Protein AF-A0A732GC39-F1 (afdb_monomer_lite)

pLDDT: mean 95.66, std 3.43, range [80.81, 98.69]

Structure (mmCIF, N/CA/C/O backbone):
data_AF-A0A732GC39-F1
#
_entry.id   AF-A0A732GC39-F1
#
loop_
_atom_site.group_PDB
_atom_site.id
_atom_site.type_symbol
_atom_site.label_atom_id
_atom_site.label_alt_id
_atom_site.label_comp_id
_atom_site.label_asym_id
_atom_site.label_entity_id
_atom_site.label_seq_id
_atom_site.pdbx_PDB_ins_code
_atom_site.Cartn_x
_atom_site.Cartn_y
_atom_site.Cartn_z
_atom_site.occupancy
_atom_site.B_iso_or_equiv
_atom_site.auth_seq_id
_atom_site.auth_comp_id
_atom_site.auth_asym_id
_atom_site.auth_atom_id
_atom_site.pdbx_PDB_model_num
ATOM 1 N N . MET A 1 1 ? -12.464 -14.094 7.993 1.00 97.25 1 MET A N 1
ATOM 2 C CA . MET A 1 1 ? -13.011 -13.796 6.655 1.00 97.25 1 MET A CA 1
ATOM 3 C C . MET A 1 1 ? -11.997 -14.215 5.603 1.00 97.25 1 MET A C 1
ATOM 5 O O . MET A 1 1 ? -10.809 -14.010 5.828 1.00 97.25 1 MET A O 1
ATOM 9 N N . LEU A 1 2 ? -12.459 -14.796 4.498 1.00 98.12 2 LEU A N 1
ATOM 10 C CA . LEU A 1 2 ? -11.681 -14.968 3.270 1.00 98.12 2 LEU A CA 1
ATOM 11 C C . LEU A 1 2 ? -12.326 -14.106 2.183 1.00 98.12 2 LEU A C 1
ATOM 13 O O . LEU A 1 2 ? -13.555 -14.059 2.118 1.00 98.12 2 LEU A O 1
ATOM 17 N N . GLY A 1 3 ? -11.515 -13.432 1.375 1.00 98.25 3 GLY A N 1
ATOM 18 C CA . GLY A 1 3 ? -11.973 -12.538 0.313 1.00 98.25 3 GLY A CA 1
ATOM 19 C C . GLY A 1 3 ? -11.121 -12.663 -0.946 1.00 98.25 3 GLY A C 1
ATOM 20 O O . GLY A 1 3 ? -9.977 -13.116 -0.891 1.00 98.25 3 GLY A O 1
ATOM 21 N N . ALA A 1 4 ? -11.695 -12.275 -2.080 1.00 98.31 4 ALA A N 1
ATOM 22 C CA . ALA A 1 4 ? -10.997 -12.156 -3.351 1.00 98.31 4 ALA A CA 1
ATOM 23 C C . ALA A 1 4 ? -11.557 -10.961 -4.127 1.00 98.31 4 ALA A C 1
ATOM 25 O O . ALA A 1 4 ? -12.753 -10.674 -4.042 1.00 98.31 4 ALA A O 1
ATOM 26 N N . ASN A 1 5 ? -10.703 -10.274 -4.879 1.00 97.94 5 ASN A N 1
ATOM 27 C CA . ASN A 1 5 ? -11.078 -9.105 -5.665 1.00 97.94 5 ASN A CA 1
ATOM 28 C C . ASN A 1 5 ? -10.286 -9.029 -6.981 1.00 97.94 5 ASN A C 1
ATOM 30 O O . ASN A 1 5 ? -9.239 -9.660 -7.141 1.00 97.94 5 ASN A O 1
ATOM 34 N N . ILE A 1 6 ? -10.830 -8.277 -7.939 1.00 98.06 6 ILE A N 1
ATOM 35 C CA . ILE A 1 6 ? -10.206 -7.963 -9.228 1.00 98.06 6 ILE A CA 1
ATOM 36 C C . ILE A 1 6 ? -10.431 -6.476 -9.483 1.00 98.06 6 ILE A C 1
ATOM 38 O O . ILE A 1 6 ? -11.529 -5.972 -9.239 1.00 98.06 6 ILE A O 1
ATOM 42 N N . PHE A 1 7 ? -9.415 -5.783 -9.986 1.00 97.50 7 PHE A N 1
ATOM 43 C CA . PHE A 1 7 ? -9.494 -4.364 -10.318 1.00 97.50 7 PHE A CA 1
ATOM 44 C C . PHE A 1 7 ? -8.784 -4.044 -11.635 1.00 97.50 7 PHE A C 1
ATOM 46 O O . PHE A 1 7 ? -7.916 -4.785 -12.103 1.00 97.50 7 PHE A O 1
ATOM 53 N N . LEU A 1 8 ? -9.192 -2.929 -12.238 1.00 97.75 8 LEU A N 1
ATOM 54 C CA . LEU A 1 8 ? -8.599 -2.351 -13.435 1.00 97.75 8 LEU A CA 1
ATOM 55 C C . LEU A 1 8 ? -8.143 -0.932 -13.095 1.00 97.75 8 LEU A C 1
ATOM 57 O O . LEU A 1 8 ? -8.974 -0.076 -12.798 1.00 97.75 8 LEU A O 1
ATOM 61 N N . ASP A 1 9 ? -6.840 -0.695 -13.173 1.00 96.44 9 ASP A N 1
ATOM 62 C CA . ASP A 1 9 ? -6.240 0.626 -13.024 1.00 96.44 9 ASP A CA 1
ATOM 63 C C . ASP A 1 9 ? -6.019 1.228 -14.415 1.00 96.44 9 ASP A C 1
ATOM 65 O O . ASP A 1 9 ? -5.431 0.575 -15.284 1.00 96.44 9 ASP A O 1
ATOM 69 N N . TYR A 1 10 ? -6.446 2.475 -14.621 1.00 96.50 10 TYR A N 1
ATOM 70 C CA . TYR A 1 10 ? -6.142 3.247 -15.826 1.00 96.50 10 TYR A CA 1
ATOM 71 C C . TYR A 1 10 ? -5.512 4.589 -15.440 1.00 96.50 10 TYR A C 1
ATOM 73 O O . TYR A 1 10 ? -6.151 5.411 -14.782 1.00 96.50 10 TYR A O 1
ATOM 81 N N . ASP A 1 11 ? -4.263 4.811 -15.846 1.00 93.81 11 ASP A N 1
ATOM 82 C CA . ASP A 1 11 ? -3.587 6.103 -15.732 1.00 93.81 11 ASP A CA 1
ATOM 83 C C . ASP A 1 11 ? -4.026 7.000 -16.895 1.00 93.81 11 ASP A C 1
ATOM 85 O O . ASP A 1 11 ? -3.605 6.798 -18.032 1.00 93.81 11 ASP A O 1
ATOM 89 N N . LEU A 1 12 ? -4.871 7.993 -16.601 1.00 92.44 12 LEU A N 1
ATOM 90 C CA . LEU A 1 12 ? -5.372 8.967 -17.578 1.00 92.44 12 LEU A CA 1
ATOM 91 C C . LEU A 1 12 ? -4.291 9.930 -18.092 1.00 92.44 12 LEU A C 1
ATOM 93 O O . LEU A 1 12 ? -4.475 10.528 -19.146 1.00 92.44 12 LEU A O 1
ATOM 97 N N . SER A 1 13 ? -3.191 10.110 -17.360 1.00 91.19 13 SER A N 1
ATOM 98 C CA . SER A 1 13 ? -2.118 11.037 -17.739 1.00 91.19 13 SER A CA 1
ATOM 99 C C . SER A 1 13 ? -1.137 10.412 -18.730 1.00 91.19 13 SER A C 1
ATOM 101 O O . SER A 1 13 ? -0.519 11.131 -19.510 1.00 91.19 13 SER A O 1
ATOM 103 N N . ARG A 1 14 ? -0.975 9.083 -18.678 1.00 90.81 14 ARG A N 1
ATOM 104 C CA . ARG A 1 14 ? 0.016 8.314 -19.462 1.00 90.81 14 ARG A CA 1
ATOM 105 C C . ARG A 1 14 ? -0.615 7.235 -20.348 1.00 90.81 14 ARG A C 1
ATOM 107 O O . ARG A 1 14 ? 0.069 6.487 -21.040 1.00 90.81 14 ARG A O 1
ATOM 114 N N . ASP A 1 15 ? -1.940 7.128 -20.314 1.00 93.69 15 ASP A N 1
ATOM 115 C CA . ASP A 1 15 ? -2.742 6.134 -21.025 1.00 93.69 15 ASP A CA 1
ATOM 116 C C . ASP A 1 15 ? -2.321 4.681 -20.763 1.00 93.69 15 ASP A C 1
ATOM 118 O O . ASP A 1 15 ? -2.307 3.835 -21.664 1.00 93.69 15 ASP A O 1
ATOM 122 N N . HIS A 1 16 ? -1.968 4.359 -19.524 1.00 96.56 16 HIS A N 1
ATOM 123 C CA . HIS A 1 16 ? -1.538 3.017 -19.155 1.00 96.56 16 HIS A CA 1
ATOM 124 C C . HIS A 1 16 ? -2.616 2.253 -18.403 1.00 96.56 16 HIS A C 1
ATOM 126 O O . HIS A 1 16 ? -3.198 2.768 -17.456 1.00 96.56 16 HIS A O 1
ATOM 132 N N . ALA A 1 17 ? -2.841 0.995 -18.790 1.00 96.44 17 ALA A N 1
ATOM 133 C CA . ALA A 1 17 ? -3.809 0.126 -18.131 1.00 96.44 17 ALA A CA 1
ATOM 134 C C . ALA A 1 17 ? -3.123 -1.065 -17.459 1.00 96.44 17 ALA A C 1
ATOM 136 O O . ALA A 1 17 ? -2.214 -1.686 -18.024 1.00 96.44 17 ALA A O 1
ATOM 137 N N . ARG A 1 18 ? -3.595 -1.418 -16.265 1.00 97.56 18 ARG A N 1
ATOM 138 C CA . ARG A 1 18 ? -3.091 -2.527 -15.452 1.00 97.56 18 ARG A CA 1
ATOM 139 C C . ARG A 1 18 ? -4.261 -3.277 -14.824 1.00 97.56 18 ARG A C 1
ATOM 141 O O . ARG A 1 18 ? -5.186 -2.659 -14.315 1.00 97.56 18 ARG A O 1
ATOM 148 N N . ALA A 1 19 ? -4.216 -4.602 -14.852 1.00 97.94 19 ALA A N 1
ATOM 149 C CA . ALA A 1 19 ? -5.137 -5.441 -14.096 1.00 97.94 19 ALA A CA 1
ATOM 150 C C . ALA A 1 19 ? -4.494 -5.841 -12.772 1.00 97.94 19 ALA A C 1
ATOM 152 O O . ALA A 1 19 ? -3.283 -6.077 -12.712 1.00 97.94 19 ALA A O 1
ATOM 153 N N . GLY A 1 20 ? -5.314 -5.981 -11.739 1.00 98.06 20 GLY A N 1
ATOM 154 C CA . GLY A 1 20 ? -4.887 -6.522 -10.464 1.00 98.06 20 GLY A CA 1
ATOM 155 C C . GLY A 1 20 ? -5.837 -7.572 -9.913 1.00 98.06 20 GLY A C 1
ATOM 156 O O . GLY A 1 20 ? -7.042 -7.543 -10.162 1.00 98.06 20 GLY A O 1
ATOM 157 N N . PHE A 1 21 ? -5.262 -8.515 -9.175 1.00 98.38 21 PHE A N 1
ATOM 158 C CA . PHE A 1 21 ? -5.956 -9.636 -8.551 1.00 98.38 21 PHE A CA 1
ATOM 159 C C . PHE A 1 21 ? -5.542 -9.701 -7.085 1.00 98.38 21 PHE A C 1
ATOM 161 O O . PHE A 1 21 ? -4.347 -9.784 -6.795 1.00 98.38 21 PHE A O 1
ATOM 168 N N . GLY A 1 22 ? -6.514 -9.668 -6.178 1.00 98.38 22 GLY A N 1
ATOM 169 C CA . GLY A 1 22 ? -6.286 -9.642 -4.738 1.00 98.38 22 GLY A CA 1
ATOM 170 C C . GLY A 1 22 ? -6.922 -10.830 -4.027 1.00 98.38 22 GLY A C 1
ATOM 171 O O . GLY A 1 22 ? -8.025 -11.262 -4.366 1.00 98.38 22 GLY A O 1
ATOM 172 N N . GLY A 1 23 ? -6.227 -11.349 -3.019 1.00 98.69 23 GLY A N 1
ATOM 173 C CA . GLY A 1 23 ? -6.738 -12.328 -2.064 1.00 98.69 23 GLY A CA 1
ATOM 174 C C . GLY A 1 23 ? -6.577 -11.820 -0.636 1.00 98.69 23 GLY A C 1
ATOM 175 O O . GLY A 1 23 ? -5.574 -11.188 -0.305 1.00 98.69 23 GLY A O 1
ATOM 176 N N . GLU A 1 24 ? -7.554 -12.104 0.221 1.00 98.50 24 GLU A N 1
ATOM 177 C CA . GLU A 1 24 ? -7.636 -11.553 1.574 1.00 98.50 24 GLU A CA 1
ATOM 178 C C . GLU A 1 24 ? -7.925 -12.630 2.615 1.00 98.50 24 GLU A C 1
ATOM 180 O O . GLU A 1 24 ? -8.756 -13.521 2.421 1.00 98.50 24 GLU A O 1
ATOM 185 N N . TYR A 1 25 ? -7.282 -12.496 3.772 1.00 98.50 25 TYR A N 1
ATOM 186 C CA . TYR A 1 25 ? -7.570 -13.289 4.957 1.00 98.50 25 TYR A CA 1
ATOM 187 C C . TYR A 1 25 ? -7.530 -12.422 6.207 1.00 98.50 25 TYR A C 1
ATOM 189 O O . TYR A 1 25 ? -6.469 -11.956 6.629 1.00 98.50 25 TYR A O 1
ATOM 197 N N . TRP A 1 26 ? -8.695 -12.189 6.804 1.00 98.25 26 TRP A N 1
ATOM 198 C CA . TRP A 1 26 ? -8.837 -11.300 7.955 1.00 98.25 26 TRP A CA 1
ATOM 199 C C . TRP A 1 26 ? -9.377 -12.050 9.174 1.00 98.25 26 TRP A C 1
ATOM 201 O O . TRP A 1 26 ? -10.236 -12.934 9.061 1.00 98.25 26 TRP A O 1
ATOM 211 N N . ARG A 1 27 ? -8.894 -11.665 10.350 1.00 97.25 27 ARG A N 1
ATOM 212 C CA . ARG A 1 27 ? -9.373 -12.058 11.677 1.00 97.25 27 ARG A CA 1
ATOM 213 C C . ARG A 1 27 ? -9.488 -10.813 12.551 1.00 97.25 27 ARG A C 1
ATOM 215 O O . ARG A 1 27 ? -9.091 -9.722 12.141 1.00 97.25 27 ARG A O 1
ATOM 222 N N . ASP A 1 28 ? -9.994 -10.989 13.763 1.00 96.81 28 ASP A N 1
ATOM 223 C CA . ASP A 1 28 ? -9.974 -9.928 14.761 1.00 96.81 28 ASP A CA 1
ATOM 224 C C . ASP A 1 28 ? -8.542 -9.410 14.928 1.00 96.81 28 ASP A C 1
ATOM 226 O O . ASP A 1 28 ? -7.603 -10.185 15.126 1.00 96.81 28 ASP A O 1
ATOM 230 N N . PHE A 1 29 ? -8.389 -8.093 14.783 1.00 96.88 29 PHE A N 1
ATOM 231 C CA . PHE A 1 29 ? -7.121 -7.370 14.892 1.00 96.88 29 PHE A CA 1
ATOM 232 C C . PHE A 1 29 ? -6.024 -7.753 13.883 1.00 96.88 29 PHE A C 1
ATOM 234 O O . PHE A 1 29 ? -4.894 -7.300 14.045 1.00 96.88 29 PHE A O 1
ATOM 241 N N . LEU A 1 30 ? -6.317 -8.539 12.839 1.00 97.94 30 LEU A N 1
ATOM 242 C CA . LEU A 1 30 ? -5.335 -8.944 11.828 1.00 97.94 30 LEU A CA 1
ATOM 243 C C . LEU A 1 30 ? -5.945 -8.966 10.426 1.00 97.94 30 LEU A C 1
ATOM 245 O O . LEU A 1 30 ? -6.916 -9.675 10.167 1.00 97.94 30 LEU A O 1
ATOM 249 N N . LYS A 1 31 ? -5.311 -8.272 9.485 1.00 98.44 31 LYS A N 1
ATOM 250 C CA . LYS A 1 31 ? -5.658 -8.275 8.064 1.00 98.44 31 LYS A CA 1
ATOM 251 C C . LYS A 1 31 ? -4.445 -8.680 7.242 1.00 98.44 31 LYS A C 1
ATOM 253 O O . LYS A 1 31 ? -3.419 -8.006 7.274 1.00 98.44 31 LYS A O 1
ATOM 258 N N . LEU A 1 32 ? -4.570 -9.772 6.497 1.00 98.69 32 LEU A N 1
ATOM 259 C CA . LEU A 1 32 ? -3.586 -10.201 5.510 1.00 98.69 32 LEU A CA 1
ATOM 260 C C . LEU A 1 32 ? -4.169 -10.043 4.107 1.00 98.69 32 LEU A C 1
ATOM 262 O O . LEU A 1 32 ? -5.343 -10.346 3.882 1.00 98.69 32 LEU A O 1
ATOM 266 N N . SER A 1 33 ? -3.343 -9.593 3.169 1.00 98.50 33 SER A N 1
ATOM 267 C CA . SER A 1 33 ? -3.697 -9.520 1.750 1.00 98.50 33 SER A CA 1
ATOM 268 C C . SER A 1 33 ? -2.491 -9.806 0.864 1.00 98.50 33 SER A C 1
ATOM 270 O O . SER A 1 33 ? -1.350 -9.545 1.251 1.00 98.50 33 SER A O 1
ATOM 272 N N . ALA A 1 34 ? -2.762 -10.361 -0.309 1.00 98.69 34 ALA A N 1
ATOM 273 C CA . ALA A 1 34 ? -1.792 -10.593 -1.364 1.00 98.69 34 ALA A CA 1
ATOM 274 C C . ALA A 1 34 ? -2.372 -10.059 -2.671 1.00 98.69 34 ALA A C 1
ATOM 276 O O . ALA A 1 34 ? -3.496 -10.423 -3.020 1.00 98.69 34 ALA A O 1
ATOM 277 N N . ASN A 1 35 ? -1.617 -9.226 -3.381 1.00 98.62 35 ASN A N 1
ATOM 278 C CA . ASN A 1 35 ? -2.052 -8.627 -4.639 1.00 98.62 35 ASN A CA 1
ATOM 279 C C . ASN A 1 35 ? -1.043 -8.933 -5.740 1.00 98.62 35 ASN A C 1
ATOM 281 O O . ASN A 1 35 ? 0.163 -8.868 -5.517 1.00 98.62 35 ASN A O 1
ATOM 285 N N . ALA A 1 36 ? -1.531 -9.237 -6.937 1.00 98.31 36 ALA A N 1
ATOM 286 C CA . ALA A 1 36 ? -0.722 -9.394 -8.137 1.00 98.31 36 ALA A CA 1
ATOM 287 C C . ALA A 1 36 ? -1.164 -8.380 -9.190 1.00 98.31 36 ALA A C 1
ATOM 289 O O . ALA A 1 36 ? -2.359 -8.169 -9.384 1.00 98.31 36 ALA A O 1
ATOM 290 N N . TYR A 1 37 ? -0.198 -7.789 -9.886 1.00 98.12 37 TYR A N 1
ATOM 291 C CA . TYR A 1 37 ? -0.392 -6.719 -10.853 1.00 98.12 37 TYR A CA 1
ATOM 292 C C . TYR A 1 37 ? 0.174 -7.126 -12.211 1.00 98.12 37 TYR A C 1
ATOM 294 O O . TYR A 1 37 ? 1.340 -7.521 -12.316 1.00 98.12 37 TYR A O 1
ATOM 302 N N . VAL A 1 38 ? -0.628 -6.977 -13.262 1.00 97.12 38 VAL A N 1
ATOM 303 C CA . VAL A 1 38 ? -0.263 -7.330 -14.637 1.00 97.12 38 VAL A CA 1
ATOM 304 C C . VAL A 1 38 ? -0.521 -6.140 -15.552 1.00 97.12 38 VAL A C 1
ATOM 306 O O . VAL A 1 38 ? -1.634 -5.618 -15.613 1.00 97.12 38 VAL A O 1
ATOM 309 N N . GLY A 1 39 ? 0.512 -5.702 -16.272 1.00 95.50 39 GLY A N 1
ATOM 310 C CA . GLY A 1 39 ? 0.373 -4.645 -17.274 1.00 95.50 39 GLY A CA 1
ATOM 311 C C . GLY A 1 39 ? -0.472 -5.109 -18.459 1.00 95.50 39 GLY A C 1
ATOM 312 O O . GLY A 1 39 ? -0.202 -6.164 -19.028 1.00 95.50 39 GLY A O 1
ATOM 313 N N . LEU A 1 40 ? -1.488 -4.326 -18.828 1.00 94.88 40 LEU A N 1
ATOM 314 C CA . LEU A 1 40 ? -2.367 -4.610 -19.969 1.00 94.88 40 LEU A CA 1
ATOM 315 C C . LEU A 1 40 ? -1.950 -3.837 -21.222 1.00 94.88 40 LEU A C 1
ATOM 317 O O . LEU A 1 40 ? -2.130 -4.317 -22.337 1.00 94.88 40 LEU A O 1
ATOM 321 N N . THR A 1 41 ? -1.386 -2.643 -21.048 1.00 94.50 41 THR A N 1
ATOM 322 C CA . THR A 1 41 ? -0.821 -1.842 -22.142 1.00 94.50 41 THR A CA 1
ATOM 323 C C . THR A 1 41 ? 0.670 -2.108 -22.319 1.00 94.50 41 THR A C 1
ATOM 325 O O . THR A 1 41 ? 1.392 -2.282 -21.336 1.00 94.50 41 THR A O 1
ATOM 328 N N . GLY A 1 42 ? 1.133 -2.089 -23.570 1.00 94.94 42 GLY A N 1
ATOM 329 C CA . GLY A 1 42 ? 2.551 -2.171 -23.921 1.00 94.94 42 GLY A CA 1
ATOM 330 C C . GLY A 1 42 ? 3.313 -0.858 -23.722 1.00 94.9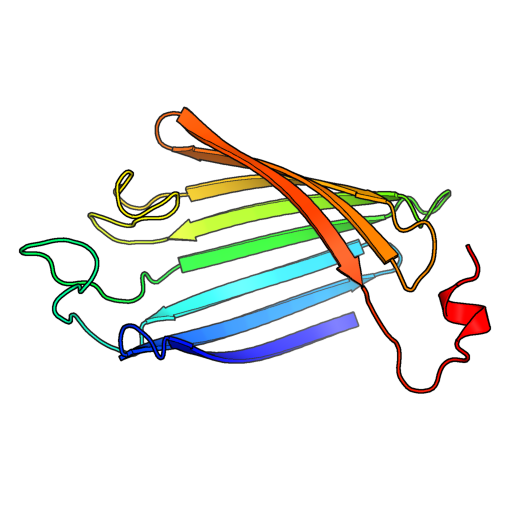4 42 GLY A C 1
ATOM 331 O O . GLY A 1 42 ? 2.836 0.053 -23.046 1.00 94.94 42 GLY A O 1
ATOM 332 N N . TRP A 1 43 ? 4.501 -0.802 -24.326 1.00 95.62 43 TRP A N 1
ATOM 333 C CA . TRP A 1 43 ? 5.363 0.378 -24.355 1.00 95.62 43 TRP A CA 1
ATOM 334 C C . TRP A 1 43 ? 4.694 1.549 -25.076 1.00 95.62 43 TRP A C 1
ATOM 336 O O . TRP A 1 43 ? 4.033 1.359 -26.101 1.00 95.62 43 TRP A O 1
ATOM 346 N N . LYS A 1 44 ? 4.853 2.743 -24.510 1.00 94.06 44 LYS A N 1
ATOM 347 C CA . LYS A 1 44 ? 4.433 4.027 -25.075 1.00 94.06 44 LYS A CA 1
ATOM 348 C C . LYS A 1 44 ? 5.504 5.066 -24.781 1.00 94.06 44 LYS A C 1
ATOM 350 O O . LYS A 1 44 ? 6.182 4.945 -23.768 1.00 94.06 44 LYS A O 1
ATOM 355 N N . THR A 1 45 ? 5.643 6.085 -25.623 1.00 93.19 45 THR A N 1
ATOM 356 C CA . THR A 1 45 ? 6.564 7.200 -25.363 1.00 93.19 45 THR A CA 1
ATOM 357 C C . THR A 1 45 ? 6.271 7.826 -24.000 1.00 93.19 45 THR A C 1
ATOM 359 O O . THR A 1 45 ? 5.132 8.206 -23.734 1.00 93.19 45 THR A O 1
ATOM 362 N N . SER A 1 46 ? 7.291 7.917 -23.148 1.00 90.25 46 SER A N 1
ATOM 363 C CA . SER A 1 46 ? 7.159 8.489 -21.813 1.00 90.25 46 SER A CA 1
ATOM 364 C C . SER A 1 46 ? 7.023 10.012 -21.909 1.00 90.25 46 SER A C 1
ATOM 366 O O . SER A 1 46 ? 7.867 10.660 -22.529 1.00 90.25 46 SER A O 1
ATOM 368 N N . PRO A 1 47 ? 6.003 10.619 -21.279 1.00 88.38 47 PRO A N 1
ATOM 369 C CA . PRO A 1 47 ? 5.946 12.067 -21.110 1.00 88.38 47 PRO A CA 1
ATOM 370 C C . PRO A 1 47 ? 6.884 12.555 -19.992 1.00 88.38 47 PRO A C 1
ATOM 372 O O . PRO A 1 47 ? 7.095 13.757 -19.848 1.00 88.38 47 PRO A O 1
ATOM 375 N N . ASP A 1 48 ? 7.423 11.641 -19.179 1.00 87.56 48 ASP A N 1
ATOM 376 C CA . ASP A 1 48 ? 8.174 11.944 -17.963 1.00 87.56 48 ASP A CA 1
ATOM 377 C C . ASP A 1 48 ? 9.692 11.843 -18.120 1.00 87.56 48 ASP A C 1
ATOM 379 O O . ASP A 1 48 ? 10.417 12.430 -17.307 1.00 87.56 48 ASP A O 1
ATOM 383 N N . VAL A 1 49 ? 10.166 11.088 -19.113 1.00 88.25 49 VAL A N 1
ATOM 384 C CA . VAL A 1 49 ? 11.585 10.824 -19.366 1.00 88.25 49 VAL A CA 1
ATOM 385 C C . VAL A 1 49 ? 11.853 10.950 -20.866 1.00 88.25 49 VAL A C 1
ATOM 387 O O . VAL A 1 49 ? 11.290 10.212 -21.672 1.00 88.25 49 VAL A O 1
ATOM 390 N N . GLU A 1 50 ? 12.712 11.900 -21.234 1.00 89.31 50 GLU A N 1
ATOM 391 C CA . GLU A 1 50 ? 13.099 12.151 -22.627 1.00 89.31 50 GLU A CA 1
ATOM 392 C C . GLU A 1 50 ? 13.789 10.924 -23.233 1.00 89.31 50 GLU A C 1
ATOM 394 O O . GLU A 1 50 ? 14.626 10.309 -22.578 1.00 89.31 50 GLU A O 1
ATOM 399 N N . ASP A 1 51 ? 13.430 10.574 -24.472 1.00 90.19 51 ASP A N 1
ATOM 400 C CA . ASP A 1 51 ? 13.933 9.413 -25.224 1.00 90.19 51 ASP A CA 1
ATOM 401 C C . ASP A 1 51 ? 13.660 8.032 -24.595 1.00 90.19 51 ASP A C 1
ATOM 403 O O . ASP A 1 51 ? 14.342 7.052 -24.902 1.00 90.19 51 ASP A O 1
ATOM 407 N N . TYR A 1 52 ? 12.636 7.920 -23.743 1.00 92.00 52 TYR A N 1
ATOM 408 C CA . TYR A 1 52 ? 12.219 6.647 -23.149 1.00 92.00 52 TYR A CA 1
ATOM 409 C C . TYR A 1 52 ? 10.803 6.248 -23.549 1.00 92.00 52 TYR A C 1
ATOM 411 O O . TYR A 1 52 ? 9.926 7.073 -23.810 1.00 92.00 52 TYR A O 1
ATOM 419 N N . GLU A 1 53 ? 10.569 4.940 -23.527 1.00 93.38 53 GLU A N 1
ATOM 420 C CA . GLU A 1 53 ? 9.229 4.375 -23.473 1.00 93.38 53 GLU A CA 1
ATOM 421 C C . GLU A 1 53 ? 8.928 3.893 -22.054 1.00 93.38 53 GLU A C 1
ATOM 423 O O . GLU A 1 53 ? 9.815 3.452 -21.321 1.00 93.38 53 GLU A O 1
ATOM 428 N N . GLU A 1 54 ? 7.659 3.921 -21.671 1.00 94.06 54 GLU A N 1
ATOM 429 C CA . GLU A 1 54 ? 7.181 3.420 -20.394 1.00 94.06 54 GLU A CA 1
ATOM 430 C C . GLU A 1 54 ? 6.010 2.444 -20.587 1.00 94.06 54 GLU A C 1
ATOM 432 O O . GLU A 1 54 ? 5.339 2.406 -21.622 1.00 94.06 54 GLU A O 1
ATOM 437 N N . ARG A 1 55 ? 5.827 1.561 -19.604 1.00 94.88 55 ARG A N 1
ATOM 438 C CA . ARG A 1 55 ? 4.692 0.638 -19.496 1.00 94.88 55 ARG A CA 1
ATOM 439 C C . ARG A 1 55 ? 4.500 0.233 -18.036 1.00 94.88 55 ARG A C 1
ATOM 441 O O . ARG A 1 55 ? 5.469 0.272 -17.271 1.00 94.88 55 ARG A O 1
ATOM 448 N N . PRO A 1 56 ? 3.319 -0.268 -17.640 1.00 95.62 56 PRO A N 1
ATOM 449 C CA . PRO A 1 56 ? 3.122 -0.791 -16.296 1.00 95.62 56 PRO A CA 1
ATOM 450 C C . PRO A 1 56 ? 4.057 -1.964 -16.002 1.00 95.62 56 PRO A C 1
ATOM 452 O O . PRO A 1 56 ? 4.035 -2.991 -16.688 1.00 95.62 56 PRO A O 1
ATOM 455 N N . ALA A 1 57 ? 4.855 -1.834 -14.944 1.00 96.25 57 ALA A N 1
ATOM 456 C CA . ALA A 1 57 ? 5.626 -2.949 -14.419 1.00 96.25 57 ALA A CA 1
ATOM 457 C C . ALA A 1 57 ? 4.679 -3.979 -13.791 1.00 96.25 57 ALA A C 1
ATOM 459 O O . ALA A 1 57 ? 3.792 -3.637 -13.005 1.00 96.25 57 ALA A O 1
ATOM 460 N N . SER A 1 58 ? 4.881 -5.252 -14.129 1.00 97.25 58 SER A N 1
ATOM 461 C CA . SER A 1 58 ? 4.179 -6.347 -13.456 1.00 97.25 58 SER A CA 1
ATOM 462 C C . SER A 1 58 ? 4.883 -6.670 -12.144 1.00 97.25 58 SER A C 1
ATOM 464 O O . SER A 1 58 ? 6.108 -6.554 -12.041 1.00 97.25 58 SER A O 1
ATOM 466 N N . GLY A 1 59 ? 4.119 -7.069 -11.138 1.00 98.06 59 GLY A N 1
ATOM 467 C CA . GLY A 1 59 ? 4.637 -7.269 -9.793 1.00 98.06 59 GLY A CA 1
ATOM 468 C C . GLY A 1 59 ? 3.590 -7.837 -8.857 1.00 98.06 59 GLY A C 1
ATOM 469 O O . GLY A 1 59 ? 2.491 -8.195 -9.275 1.00 98.06 59 GLY A O 1
ATOM 470 N N . TRP A 1 60 ? 3.937 -7.925 -7.586 1.00 98.56 60 TRP A N 1
ATOM 471 C CA . TRP A 1 60 ? 3.036 -8.371 -6.535 1.00 98.56 60 TRP A CA 1
ATOM 472 C C . TRP A 1 60 ? 3.427 -7.745 -5.203 1.00 98.56 60 TRP A C 1
ATOM 474 O O . TRP A 1 60 ? 4.562 -7.294 -5.020 1.00 98.56 60 TRP A O 1
ATOM 484 N N . ASP A 1 61 ? 2.485 -7.746 -4.269 1.00 98.38 61 ASP A N 1
ATOM 485 C CA . ASP A 1 61 ? 2.743 -7.410 -2.880 1.00 98.38 61 ASP A CA 1
ATOM 486 C C . ASP A 1 61 ? 2.078 -8.382 -1.906 1.00 98.38 61 ASP A C 1
ATOM 488 O O . ASP A 1 61 ? 1.116 -9.087 -2.223 1.00 98.38 61 ASP A O 1
ATOM 492 N N . LEU A 1 62 ? 2.648 -8.424 -0.707 1.00 98.62 62 LEU A N 1
ATOM 493 C CA . LEU A 1 62 ? 2.079 -9.041 0.478 1.00 98.62 62 LEU A CA 1
ATOM 494 C C . LEU A 1 62 ? 1.957 -7.966 1.543 1.00 98.62 62 LEU A C 1
ATOM 496 O O . LEU A 1 62 ? 2.917 -7.247 1.827 1.00 98.62 62 LEU A O 1
ATOM 500 N N . ARG A 1 63 ? 0.789 -7.881 2.168 1.00 98.69 63 ARG A N 1
ATOM 501 C CA . ARG A 1 63 ? 0.489 -6.889 3.196 1.00 98.69 63 ARG A CA 1
ATOM 502 C C . ARG A 1 63 ? -0.079 -7.555 4.432 1.00 98.69 63 ARG A C 1
ATOM 504 O O . ARG A 1 63 ? -1.021 -8.342 4.350 1.00 98.69 63 ARG A O 1
ATOM 511 N N . ALA A 1 64 ? 0.472 -7.167 5.572 1.00 98.62 64 ALA A N 1
ATOM 512 C CA . ALA A 1 64 ? -0.018 -7.503 6.893 1.00 98.62 64 ALA A CA 1
ATOM 513 C C . ALA A 1 64 ? -0.303 -6.213 7.665 1.00 98.62 64 ALA A C 1
ATOM 515 O O . ALA A 1 64 ? 0.556 -5.341 7.777 1.00 98.62 64 ALA A O 1
ATOM 516 N N . GLU A 1 65 ? -1.505 -6.097 8.211 1.00 98.25 65 GLU A N 1
ATOM 517 C CA . GLU A 1 65 ? -1.885 -5.029 9.128 1.00 98.25 65 GLU A CA 1
ATOM 518 C C . GLU A 1 65 ? -2.450 -5.657 10.399 1.00 98.25 65 GLU A C 1
ATOM 520 O O . GLU A 1 65 ? -3.310 -6.536 10.338 1.00 98.25 65 GLU A O 1
ATOM 525 N N . GLY A 1 66 ? -1.936 -5.235 11.548 1.00 98.19 66 GLY A N 1
ATOM 526 C CA . GLY A 1 66 ? -2.346 -5.729 12.854 1.00 98.19 66 GLY A CA 1
ATOM 527 C C . GLY A 1 66 ? -2.691 -4.585 13.794 1.00 98.19 66 GLY A C 1
ATOM 528 O O . GLY A 1 66 ? -2.123 -3.502 13.682 1.00 98.19 66 GLY A O 1
ATOM 529 N N . TYR A 1 67 ? -3.587 -4.835 14.740 1.00 98.19 67 TYR A N 1
ATOM 530 C CA . TYR A 1 67 ? -3.982 -3.884 15.780 1.00 98.19 67 TYR A CA 1
ATOM 531 C C . TYR A 1 67 ? -3.760 -4.509 17.155 1.00 98.19 67 TYR A C 1
ATOM 533 O O . TYR A 1 67 ? -3.842 -5.728 17.306 1.00 98.19 67 TYR A O 1
ATOM 541 N N . LEU A 1 68 ? -3.455 -3.706 18.170 1.00 97.31 68 LEU A N 1
ATOM 542 C CA . LEU A 1 68 ? -3.286 -4.230 19.525 1.00 97.31 68 LEU A CA 1
ATOM 543 C C . LEU A 1 68 ? -4.654 -4.601 20.115 1.00 97.31 68 LEU A C 1
ATOM 545 O O . LEU A 1 68 ? -5.484 -3.713 20.279 1.00 97.31 68 LEU A O 1
ATOM 549 N N . PRO A 1 69 ? -4.904 -5.862 20.520 1.00 96.31 69 PRO A N 1
ATOM 550 C CA . PRO A 1 69 ? -6.209 -6.243 21.067 1.00 96.31 69 PRO A CA 1
ATOM 551 C C . PRO A 1 69 ? -6.589 -5.479 22.343 1.00 96.31 69 PRO A C 1
ATOM 553 O O . PRO A 1 69 ? -7.759 -5.197 22.574 1.00 96.31 69 PRO A O 1
ATOM 556 N N . SER A 1 70 ? -5.598 -5.119 23.166 1.00 96.94 70 SER A N 1
ATOM 557 C CA . SER A 1 70 ? -5.787 -4.310 24.376 1.00 96.94 70 SER A CA 1
ATOM 558 C C . SER A 1 70 ? -5.931 -2.811 24.101 1.00 96.94 70 SER A C 1
ATOM 560 O O . SER A 1 70 ? -6.401 -2.085 24.973 1.00 96.94 70 SER A O 1
ATOM 562 N N . TYR A 1 71 ? -5.521 -2.339 22.920 1.00 96.25 71 TYR A N 1
ATOM 563 C CA . TYR A 1 71 ? -5.637 -0.939 22.516 1.00 96.25 71 TYR A CA 1
ATOM 564 C C . TYR A 1 71 ? -5.814 -0.823 20.989 1.00 96.25 71 TYR A C 1
ATOM 566 O O . TYR A 1 71 ? -4.868 -0.468 20.280 1.00 96.25 71 TYR A O 1
ATOM 574 N N . PRO A 1 72 ? -7.018 -1.129 20.460 1.00 95.38 72 PRO A N 1
ATOM 575 C CA . PRO A 1 72 ? -7.235 -1.329 19.019 1.00 95.38 72 PRO A CA 1
ATOM 576 C C . PRO A 1 72 ? -7.028 -0.081 18.157 1.00 95.38 72 PRO A C 1
ATOM 578 O O . PRO A 1 72 ? -6.890 -0.187 16.941 1.00 95.38 72 PRO A O 1
ATOM 581 N N . GLN A 1 73 ? -6.975 1.096 18.785 1.00 96.31 73 GLN A N 1
ATOM 582 C CA . GLN A 1 73 ? -6.627 2.356 18.133 1.00 96.31 73 GLN A CA 1
ATOM 583 C C . GLN A 1 73 ? -5.187 2.347 17.599 1.00 96.31 73 GLN A C 1
ATOM 585 O O . GLN A 1 73 ? -4.891 3.068 16.650 1.00 96.31 73 GLN A O 1
ATOM 590 N N . LEU A 1 74 ? -4.283 1.550 18.182 1.00 98.19 74 LEU A N 1
ATOM 591 C CA . LEU A 1 74 ? -2.892 1.439 17.752 1.00 98.19 74 LEU A CA 1
ATOM 592 C C . LEU A 1 74 ? -2.700 0.210 16.856 1.00 98.19 74 LEU A C 1
ATOM 594 O O . LEU A 1 74 ? -2.999 -0.923 17.242 1.00 98.19 74 LEU A O 1
ATOM 598 N N . GLY A 1 75 ? -2.164 0.450 15.663 1.00 98.19 75 GLY A N 1
ATOM 599 C CA . GLY A 1 75 ? -1.891 -0.569 14.660 1.00 98.19 75 GLY A CA 1
ATOM 600 C C . GLY A 1 75 ? -0.478 -0.499 14.098 1.00 98.19 75 GLY A C 1
ATOM 601 O O . GLY A 1 75 ? 0.204 0.523 14.185 1.00 98.19 75 GLY A O 1
ATOM 602 N N . ALA A 1 76 ? -0.052 -1.608 13.508 1.00 98.38 76 ALA A N 1
ATOM 603 C CA . ALA A 1 76 ? 1.199 -1.755 12.787 1.00 98.38 76 ALA A CA 1
ATOM 604 C C . ALA A 1 76 ? 0.932 -2.343 11.401 1.00 98.38 76 ALA A C 1
ATOM 606 O O . ALA A 1 76 ? 0.027 -3.160 11.215 1.00 98.38 76 ALA A O 1
ATOM 607 N N . LYS A 1 77 ? 1.744 -1.942 10.428 1.00 98.19 77 LYS A N 1
ATOM 608 C CA . LYS A 1 77 ? 1.637 -2.366 9.036 1.00 98.19 77 LYS A CA 1
ATOM 609 C C . LYS A 1 77 ? 2.989 -2.829 8.526 1.00 98.19 77 LYS A C 1
ATOM 611 O O . LYS A 1 77 ? 4.002 -2.180 8.771 1.00 98.19 77 LYS A O 1
ATOM 616 N N . MET A 1 78 ? 2.982 -3.910 7.762 1.00 98.44 78 MET A N 1
ATOM 617 C CA . MET A 1 78 ? 4.123 -4.373 6.991 1.00 98.44 78 MET A CA 1
ATOM 618 C C . MET A 1 78 ? 3.680 -4.685 5.564 1.00 98.44 78 MET A C 1
ATOM 620 O O . MET A 1 78 ? 2.644 -5.317 5.356 1.00 98.44 78 MET A O 1
ATOM 624 N N . VAL A 1 79 ? 4.453 -4.234 4.581 1.00 98.56 79 VAL A N 1
ATOM 625 C CA . VAL A 1 79 ? 4.220 -4.514 3.160 1.00 98.56 79 VAL A CA 1
ATOM 626 C C . VAL A 1 79 ? 5.532 -4.933 2.529 1.00 98.56 79 VAL A C 1
ATOM 628 O O . VAL A 1 79 ? 6.524 -4.226 2.672 1.00 98.56 79 VAL A O 1
ATOM 631 N N . TYR A 1 80 ? 5.535 -6.047 1.814 1.00 98.31 80 TYR A N 1
ATOM 632 C CA . TYR A 1 80 ? 6.626 -6.415 0.923 1.00 98.31 80 TYR A CA 1
ATOM 633 C C . TYR A 1 80 ? 6.114 -6.380 -0.509 1.00 98.31 80 TYR A C 1
ATOM 635 O O . TYR A 1 80 ? 5.090 -6.990 -0.800 1.00 98.31 80 TYR A O 1
ATOM 643 N N . GLU A 1 81 ? 6.817 -5.688 -1.394 1.00 98.06 81 GLU A N 1
ATOM 644 C CA . GLU A 1 81 ? 6.450 -5.551 -2.802 1.00 98.06 81 GLU A CA 1
ATOM 645 C C . GLU A 1 81 ? 7.643 -5.874 -3.703 1.00 98.06 81 GLU A C 1
ATOM 647 O O . GLU A 1 81 ? 8.784 -5.532 -3.389 1.00 98.06 81 GLU A O 1
ATOM 652 N N . GLN A 1 82 ? 7.379 -6.532 -4.830 1.00 97.56 82 GLN A N 1
ATOM 653 C CA . GLN A 1 82 ? 8.375 -6.916 -5.827 1.00 97.56 82 GLN A CA 1
ATOM 654 C C . GLN A 1 82 ? 7.812 -6.665 -7.224 1.00 97.56 82 GLN A C 1
ATOM 656 O O . GLN A 1 82 ? 6.730 -7.139 -7.569 1.00 97.56 82 GLN A O 1
ATOM 661 N N . TYR A 1 83 ? 8.593 -5.980 -8.054 1.00 97.75 83 TYR A N 1
ATOM 662 C CA . TYR A 1 83 ? 8.252 -5.702 -9.449 1.00 97.75 83 TYR A CA 1
ATOM 663 C C . TYR A 1 83 ? 9.338 -6.211 -10.390 1.00 97.75 83 TYR A C 1
ATOM 665 O O . TYR A 1 83 ? 10.486 -6.402 -9.984 1.00 97.75 83 TYR A O 1
ATOM 673 N N . TYR A 1 84 ? 8.984 -6.442 -11.651 1.00 96.81 84 TYR A N 1
ATOM 674 C CA . TYR A 1 84 ? 9.871 -7.050 -12.640 1.00 96.81 84 TYR A CA 1
ATOM 675 C C . TYR A 1 84 ? 10.068 -6.150 -13.860 1.00 96.81 84 TYR A C 1
ATOM 677 O O . TYR A 1 84 ? 9.117 -5.592 -14.408 1.00 96.81 84 TYR A O 1
ATO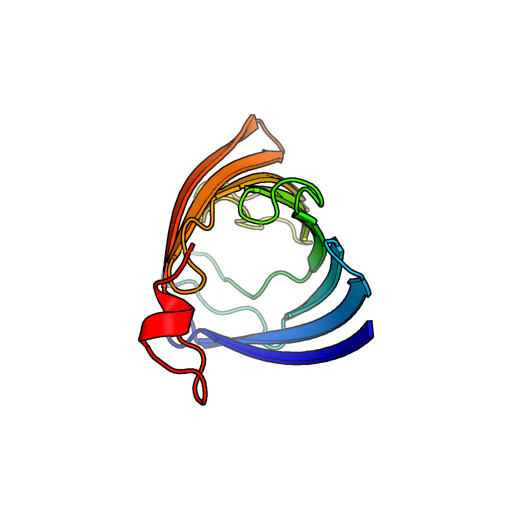M 685 N N . GLY A 1 85 ? 11.320 -6.035 -14.299 1.00 95.50 85 GLY A N 1
ATOM 686 C CA . GLY A 1 85 ? 11.746 -5.188 -15.410 1.00 95.50 85 GLY A CA 1
ATOM 687 C C . GLY A 1 85 ? 13.212 -4.775 -15.281 1.00 95.50 85 GLY A C 1
ATOM 688 O O . GLY A 1 85 ? 13.832 -4.960 -14.232 1.00 95.50 85 GLY A O 1
ATOM 689 N N . ASN A 1 86 ? 13.775 -4.235 -16.363 1.00 94.69 86 ASN A N 1
ATOM 690 C CA . ASN A 1 86 ? 15.168 -3.779 -16.382 1.00 94.69 86 ASN A CA 1
ATOM 691 C C . ASN A 1 86 ? 15.340 -2.409 -15.714 1.00 94.69 86 ASN A C 1
ATOM 693 O O . ASN A 1 86 ? 16.309 -2.221 -14.987 1.00 94.69 86 ASN A O 1
ATOM 697 N N . GLU A 1 87 ? 14.380 -1.507 -15.916 1.00 93.81 87 GLU A N 1
ATOM 698 C CA . GLU A 1 87 ? 14.394 -0.136 -15.401 1.00 93.81 87 GLU A CA 1
ATOM 699 C C . GLU A 1 87 ? 13.038 0.209 -14.780 1.00 93.81 87 GLU A C 1
ATOM 701 O O . GLU A 1 87 ? 12.227 0.942 -15.338 1.00 93.81 87 GLU A O 1
ATOM 706 N N . VAL A 1 88 ? 12.749 -0.386 -13.625 1.00 95.12 88 VAL A N 1
ATOM 707 C CA . VAL A 1 88 ? 11.494 -0.150 -12.906 1.00 95.12 88 VAL A CA 1
ATOM 708 C C . VAL A 1 88 ? 11.693 0.977 -11.897 1.00 95.12 88 VAL A C 1
ATOM 710 O O . VAL A 1 88 ? 12.526 0.860 -10.998 1.00 95.12 88 VAL A O 1
ATOM 713 N N . GLY A 1 89 ? 10.900 2.041 -12.011 1.00 93.38 89 GLY A N 1
ATOM 714 C CA . GLY A 1 89 ? 10.915 3.185 -11.094 1.00 93.38 89 GLY A CA 1
ATOM 715 C C . GLY A 1 89 ? 10.113 2.957 -9.809 1.00 93.38 89 GLY A C 1
ATOM 716 O O . GLY A 1 89 ? 9.109 3.625 -9.586 1.00 93.38 89 GLY A O 1
ATOM 717 N N . LEU A 1 90 ? 10.519 2.002 -8.961 1.00 92.88 90 LEU A N 1
ATOM 718 C CA . LEU A 1 90 ? 9.776 1.652 -7.733 1.00 92.88 90 LEU A CA 1
ATOM 719 C C . LEU A 1 90 ? 9.772 2.772 -6.674 1.00 92.88 90 LEU A C 1
ATOM 721 O O . LEU A 1 90 ? 8.805 2.908 -5.916 1.00 92.88 90 LEU A O 1
ATOM 725 N N . PHE A 1 91 ? 10.857 3.547 -6.621 1.00 91.62 91 PHE A N 1
ATOM 726 C CA . PHE A 1 91 ? 11.040 4.699 -5.728 1.00 91.62 91 PHE A CA 1
ATOM 727 C C . PHE A 1 91 ? 10.922 6.046 -6.452 1.00 91.62 91 PHE A C 1
ATOM 729 O O . PHE A 1 91 ? 10.942 7.089 -5.814 1.00 91.62 91 PHE A O 1
ATOM 736 N N . GLY A 1 92 ? 10.724 6.030 -7.769 1.00 89.38 92 GLY A N 1
ATOM 737 C CA . GLY A 1 92 ? 10.647 7.228 -8.596 1.00 89.38 92 GLY A CA 1
ATOM 738 C C . GLY A 1 92 ? 11.231 6.979 -9.979 1.00 89.38 92 GLY A C 1
ATOM 739 O O . GLY A 1 92 ? 11.884 5.961 -10.218 1.00 89.38 92 GLY A O 1
ATOM 740 N N . LYS A 1 93 ? 10.984 7.910 -10.903 1.00 86.44 93 LYS A N 1
ATOM 741 C CA . LYS A 1 93 ? 11.501 7.819 -12.273 1.00 86.44 93 LYS A CA 1
ATOM 742 C C . LYS A 1 93 ? 13.009 8.031 -12.365 1.00 86.44 93 LYS A C 1
ATOM 744 O O . LYS A 1 93 ? 13.594 7.556 -13.326 1.00 86.44 93 LYS A O 1
ATOM 749 N N . ASP A 1 94 ? 13.621 8.696 -11.389 1.00 87.50 94 ASP A N 1
ATOM 750 C CA . ASP A 1 94 ? 15.062 8.975 -11.380 1.00 87.50 94 ASP A CA 1
ATOM 751 C C . ASP A 1 94 ? 15.874 7.812 -10.778 1.00 87.50 94 ASP A C 1
ATOM 753 O O . ASP A 1 94 ? 17.006 7.577 -11.183 1.00 87.50 94 ASP A O 1
ATOM 757 N N . GLU A 1 95 ? 15.247 6.995 -9.922 1.00 89.19 95 GLU A N 1
ATOM 758 C CA . GLU A 1 95 ? 15.862 5.852 -9.228 1.00 89.19 95 GLU A CA 1
ATOM 759 C C . GLU A 1 95 ? 15.377 4.510 -9.808 1.00 89.19 95 GLU A C 1
ATOM 761 O O . GLU A 1 95 ? 14.797 3.654 -9.125 1.00 89.19 95 GLU A O 1
ATOM 766 N N . ARG A 1 96 ? 15.553 4.327 -11.125 1.00 92.38 96 ARG A N 1
ATOM 767 C CA . ARG A 1 96 ? 15.124 3.108 -11.836 1.00 92.38 96 ARG A CA 1
ATOM 768 C C . ARG A 1 96 ? 16.055 1.943 -11.548 1.00 92.38 96 ARG A C 1
ATOM 770 O O . ARG A 1 96 ? 17.276 2.064 -11.578 1.00 92.38 96 ARG A O 1
ATOM 777 N N . GLN A 1 97 ? 15.471 0.769 -11.326 1.00 93.69 97 GLN A N 1
ATOM 778 C CA . GLN A 1 97 ? 16.228 -0.402 -10.898 1.00 93.69 97 GLN A CA 1
ATOM 779 C C . GLN A 1 97 ? 15.766 -1.691 -11.577 1.00 93.69 97 GLN A C 1
ATOM 781 O O . GLN A 1 97 ? 14.608 -1.846 -11.971 1.00 93.69 97 GLN A O 1
ATOM 786 N N . LYS A 1 98 ? 16.675 -2.670 -11.643 1.00 95.94 98 LYS A N 1
ATOM 787 C CA . LYS A 1 98 ? 16.380 -4.008 -12.162 1.00 95.94 98 LYS A CA 1
ATOM 788 C C . LYS A 1 98 ? 15.693 -4.875 -11.109 1.00 95.94 98 LYS A C 1
ATOM 790 O O . LYS A 1 98 ? 16.265 -5.172 -10.051 1.00 95.94 98 LYS A O 1
ATOM 795 N N . ASN A 1 99 ? 14.493 -5.349 -11.439 1.00 96.00 99 ASN A N 1
ATOM 796 C CA . ASN A 1 99 ? 13.639 -6.184 -10.589 1.00 96.00 99 ASN A CA 1
ATOM 797 C C . ASN A 1 99 ? 13.604 -5.702 -9.120 1.00 96.00 99 ASN A C 1
ATOM 799 O O . ASN A 1 99 ? 14.083 -6.426 -8.235 1.00 96.00 99 ASN A O 1
ATOM 803 N N . PRO A 1 100 ? 13.165 -4.465 -8.838 1.00 96.50 100 PRO A N 1
ATOM 804 C CA . PRO A 1 100 ? 13.255 -3.884 -7.506 1.00 96.50 100 PRO A CA 1
ATOM 805 C C . PRO A 1 100 ? 12.243 -4.494 -6.541 1.00 96.50 100 PRO A C 1
ATOM 807 O O . PRO A 1 100 ? 11.181 -4.975 -6.941 1.00 96.50 100 PRO A O 1
ATOM 810 N N . HIS A 1 101 ? 12.582 -4.422 -5.259 1.00 96.56 101 HIS A N 1
ATOM 811 C CA . HIS A 1 101 ? 11.671 -4.713 -4.161 1.00 96.56 101 HIS A CA 1
ATOM 812 C C . HIS A 1 101 ? 11.707 -3.588 -3.138 1.00 96.56 101 HIS A C 1
ATOM 814 O O . HIS A 1 101 ? 12.692 -2.848 -3.054 1.00 96.56 101 HIS A O 1
ATOM 820 N N . ALA A 1 102 ? 10.655 -3.515 -2.334 1.00 97.19 102 ALA A N 1
ATOM 821 C CA . ALA A 1 102 ? 10.612 -2.665 -1.162 1.00 97.19 102 ALA A CA 1
ATOM 822 C C . ALA A 1 102 ? 9.953 -3.386 0.016 1.00 97.19 102 ALA A C 1
ATOM 824 O O . ALA A 1 102 ? 9.047 -4.205 -0.147 1.00 97.19 102 ALA A O 1
ATOM 825 N N . LEU A 1 103 ? 10.421 -3.052 1.212 1.00 97.56 103 LEU A N 1
ATOM 826 C CA . LEU A 1 103 ? 9.803 -3.381 2.482 1.00 97.56 103 LEU A CA 1
ATOM 827 C C . LEU A 1 103 ? 9.306 -2.079 3.108 1.00 97.56 103 LEU A C 1
ATOM 829 O O . LEU A 1 103 ? 10.086 -1.159 3.343 1.00 97.56 103 LEU A O 1
ATOM 833 N N . THR A 1 104 ? 8.013 -2.007 3.392 1.00 98.25 104 THR A N 1
ATOM 834 C CA . THR A 1 104 ? 7.406 -0.914 4.151 1.00 98.25 104 THR A CA 1
ATOM 835 C C . THR A 1 104 ? 7.049 -1.414 5.538 1.00 98.25 104 THR A C 1
ATOM 837 O O . THR A 1 104 ? 6.365 -2.427 5.664 1.00 98.25 104 THR A O 1
ATOM 840 N N . ALA A 1 105 ? 7.461 -0.688 6.569 1.00 98.25 105 ALA A N 1
ATOM 841 C CA . ALA A 1 105 ? 7.009 -0.871 7.940 1.00 98.25 105 ALA A CA 1
ATOM 842 C C . ALA A 1 105 ? 6.370 0.431 8.426 1.00 98.25 105 ALA A C 1
ATOM 844 O O . ALA A 1 105 ? 6.868 1.514 8.136 1.00 98.25 105 ALA A O 1
ATOM 845 N N . GLY A 1 106 ? 5.265 0.346 9.156 1.00 98.25 106 GLY A N 1
ATOM 846 C CA . GLY A 1 106 ? 4.570 1.535 9.628 1.00 98.25 106 GLY A CA 1
ATOM 847 C C . GLY A 1 106 ? 3.771 1.305 10.892 1.00 98.25 106 GLY A C 1
ATOM 848 O O . GLY A 1 106 ? 3.429 0.175 11.240 1.00 98.25 106 GLY A O 1
ATOM 849 N N . VAL A 1 107 ? 3.462 2.407 11.557 1.00 98.44 107 VAL A N 1
ATOM 850 C CA . VAL A 1 107 ? 2.572 2.469 12.713 1.00 98.44 107 VAL A CA 1
ATOM 851 C C . VAL A 1 107 ? 1.414 3.401 12.401 1.00 98.44 107 VAL A C 1
ATOM 853 O O . VAL A 1 107 ? 1.550 4.354 11.632 1.00 98.44 107 VAL A O 1
ATOM 856 N N . SER A 1 108 ? 0.262 3.126 12.997 1.00 98.31 108 SER A N 1
ATOM 857 C CA . SER A 1 108 ? -0.919 3.966 12.850 1.00 98.31 108 SER A CA 1
ATOM 858 C C . SER A 1 108 ? -1.666 4.123 14.157 1.00 98.31 108 SER A C 1
ATOM 860 O O . SER A 1 108 ? -1.786 3.162 14.913 1.00 98.31 108 SER A O 1
ATOM 862 N N . TRP A 1 109 ? -2.231 5.301 14.376 1.00 98.31 109 TRP A N 1
ATOM 863 C CA . TRP A 1 109 ? -3.083 5.604 15.513 1.00 98.31 109 TRP A CA 1
ATOM 864 C C . TRP A 1 109 ? -4.429 6.143 15.029 1.00 98.31 109 TRP A C 1
ATOM 866 O O . TRP A 1 109 ? -4.484 7.098 14.258 1.00 98.31 109 TRP A O 1
ATOM 876 N N . THR A 1 110 ? -5.507 5.505 15.468 1.00 98.19 110 THR A N 1
ATOM 877 C CA . THR A 1 110 ? -6.893 5.802 15.088 1.00 98.19 110 THR A CA 1
ATOM 878 C C . THR A 1 110 ? -7.636 6.290 16.332 1.00 98.19 110 THR A C 1
ATOM 880 O O . THR A 1 110 ? -8.293 5.482 16.984 1.00 98.19 110 THR A O 1
ATOM 883 N N . PRO A 1 111 ? -7.477 7.567 16.737 1.00 96.50 111 PRO A N 1
ATOM 884 C CA . PRO A 1 111 ? -8.073 8.093 17.969 1.00 96.50 111 PRO A CA 1
ATOM 885 C C . PRO A 1 111 ? -9.598 8.027 17.990 1.00 96.50 111 PRO A C 1
ATOM 887 O O . PRO A 1 111 ? -10.170 7.954 19.065 1.00 96.50 111 PRO A O 1
ATOM 890 N N . VAL A 1 112 ? -10.233 8.100 16.820 1.00 97.12 112 VAL A 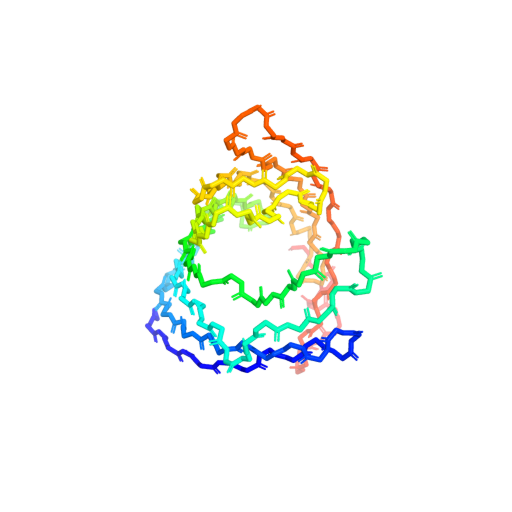N 1
ATOM 891 C CA . VAL A 1 112 ? -11.676 7.943 16.607 1.00 97.12 112 VAL A CA 1
ATOM 892 C C . VAL A 1 112 ? -11.879 7.212 15.276 1.00 97.12 112 VAL A C 1
ATOM 894 O O . VAL A 1 112 ? -11.033 7.364 14.392 1.00 97.12 112 VAL A O 1
ATOM 897 N N . PRO A 1 113 ? -12.981 6.470 15.059 1.00 95.94 113 PRO A N 1
ATOM 898 C CA . PRO A 1 113 ? -13.207 5.732 13.813 1.00 95.94 113 PRO A CA 1
ATOM 899 C C . PRO A 1 113 ? -13.114 6.575 12.531 1.00 95.94 113 PRO A C 1
ATOM 901 O O . PRO A 1 113 ? -12.778 6.037 11.479 1.00 95.94 113 PRO A O 1
ATOM 904 N N . LEU A 1 114 ? -13.397 7.880 12.616 1.00 96.81 114 LEU A N 1
ATOM 905 C CA . LEU A 1 114 ? -13.315 8.808 11.490 1.00 96.81 114 LEU A CA 1
ATOM 906 C C . LEU A 1 114 ? -11.876 9.154 11.083 1.00 96.81 114 LEU A C 1
ATOM 908 O O . LEU A 1 114 ? -11.673 9.513 9.931 1.00 96.81 114 LEU A O 1
ATOM 912 N N . LEU A 1 115 ? -10.892 9.106 11.987 1.00 97.75 115 LEU A N 1
ATOM 913 C CA . LEU A 1 115 ? -9.553 9.654 11.749 1.00 97.75 115 LEU A CA 1
ATOM 914 C C . LEU A 1 115 ? -8.465 8.633 12.069 1.00 97.75 115 LEU A C 1
ATOM 916 O O . LEU A 1 115 ? -8.352 8.180 13.205 1.00 97.75 115 LEU A O 1
ATOM 920 N N . LYS A 1 116 ? -7.590 8.372 11.096 1.00 98.12 116 LYS A N 1
ATOM 921 C CA . LYS A 1 116 ? -6.375 7.569 11.263 1.00 98.12 116 LYS A CA 1
ATOM 922 C C . LYS A 1 116 ? -5.147 8.390 10.895 1.00 98.12 116 LYS A C 1
ATOM 924 O O . LYS A 1 116 ? -5.081 8.976 9.820 1.00 98.12 116 LYS A O 1
ATOM 929 N N . LEU A 1 117 ? -4.160 8.400 11.780 1.00 98.50 117 LEU A N 1
ATOM 930 C CA . LEU A 1 117 ? -2.840 8.981 11.553 1.00 98.50 117 LEU A CA 1
ATOM 931 C C . LEU A 1 117 ? -1.830 7.852 11.344 1.00 98.50 117 LEU A C 1
ATOM 933 O O . LEU A 1 117 ? -1.907 6.833 12.033 1.00 98.50 117 LEU A O 1
ATOM 937 N N . SER A 1 118 ? -0.881 8.008 10.425 1.00 98.31 118 SER A N 1
ATOM 938 C CA . SER A 1 118 ? 0.154 7.002 10.170 1.00 98.31 118 SER A CA 1
ATOM 939 C C . SER A 1 118 ? 1.540 7.602 9.964 1.00 98.31 118 SER A C 1
ATOM 941 O O . SER A 1 118 ? 1.696 8.731 9.497 1.00 98.31 118 SER A O 1
ATOM 943 N N . ALA A 1 119 ? 2.552 6.812 10.316 1.00 98.44 119 ALA A N 1
ATOM 944 C CA . ALA A 1 119 ? 3.952 7.058 10.007 1.00 98.44 119 ALA A CA 1
ATOM 945 C C . ALA A 1 119 ? 4.562 5.765 9.460 1.00 98.44 119 ALA A C 1
ATOM 947 O O . ALA A 1 119 ? 4.439 4.701 10.074 1.00 98.44 119 ALA A O 1
ATOM 948 N N . GLU A 1 120 ? 5.190 5.841 8.292 1.00 98.12 120 GLU A N 1
ATOM 949 C CA . GLU A 1 120 ? 5.663 4.684 7.539 1.00 98.12 120 GLU A CA 1
ATOM 950 C C . GLU A 1 120 ? 7.075 4.922 7.017 1.00 98.12 120 GLU A C 1
ATOM 952 O O . GLU A 1 120 ? 7.392 6.001 6.522 1.00 98.12 120 GLU A O 1
ATOM 957 N N . GLN A 1 121 ? 7.902 3.886 7.087 1.00 97.75 121 GLN A N 1
ATOM 958 C CA . GLN A 1 121 ? 9.215 3.833 6.471 1.00 97.75 121 GLN A CA 1
ATOM 959 C C . GLN A 1 121 ? 9.195 2.765 5.385 1.00 97.75 121 GLN A C 1
ATOM 961 O O . GLN A 1 121 ? 8.962 1.588 5.668 1.00 97.75 121 GLN A O 1
ATOM 966 N N . ARG A 1 122 ? 9.474 3.162 4.148 1.00 97.00 122 ARG A N 1
ATOM 967 C CA . ARG A 1 122 ? 9.704 2.260 3.020 1.00 97.00 122 ARG A CA 1
ATOM 968 C C . ARG A 1 122 ? 11.197 2.208 2.744 1.00 97.00 122 ARG A C 1
ATOM 970 O O . ARG A 1 122 ? 11.837 3.249 2.683 1.00 97.00 122 ARG A O 1
ATOM 977 N N . ALA A 1 123 ? 11.745 1.012 2.592 1.00 96.12 123 ALA A N 1
ATOM 978 C CA . ALA A 1 123 ? 13.146 0.778 2.269 1.00 96.12 123 ALA A CA 1
ATOM 979 C C . ALA A 1 123 ? 13.249 -0.221 1.116 1.00 96.12 123 ALA A C 1
ATOM 981 O O . ALA A 1 123 ? 12.483 -1.183 1.057 1.00 96.12 123 ALA A O 1
ATOM 982 N N . GLY A 1 124 ? 14.174 0.004 0.193 1.00 92.38 124 GLY A N 1
ATOM 983 C CA . GLY A 1 124 ? 14.337 -0.802 -1.008 1.00 92.38 124 GLY A CA 1
ATOM 984 C C . GLY A 1 124 ? 15.781 -1.154 -1.311 1.00 92.38 124 GLY A C 1
ATOM 985 O O . GLY A 1 124 ? 16.694 -1.003 -0.498 1.00 92.38 124 GLY A O 1
ATOM 986 N N . LYS A 1 125 ? 15.980 -1.662 -2.523 1.00 84.62 125 LYS A N 1
ATOM 987 C CA . LYS A 1 125 ? 17.311 -1.922 -3.071 1.00 84.62 125 LYS A CA 1
ATOM 988 C C . LYS A 1 125 ? 18.128 -0.629 -3.187 1.00 84.62 125 LYS A C 1
ATOM 990 O O . LYS A 1 125 ? 17.581 0.457 -3.326 1.00 84.62 125 LYS A O 1
ATOM 995 N N . ALA A 1 126 ? 19.451 -0.794 -3.173 1.00 80.81 126 ALA A N 1
ATOM 996 C CA . ALA A 1 126 ? 20.438 0.277 -3.345 1.00 80.81 126 ALA A CA 1
ATOM 997 C C . ALA A 1 126 ? 20.400 1.404 -2.289 1.00 80.81 126 ALA A C 1
ATOM 999 O O . ALA A 1 126 ? 20.997 2.449 -2.502 1.00 80.81 126 ALA A O 1
ATOM 1000 N N . GLY A 1 127 ? 19.779 1.175 -1.124 1.00 81.69 127 GLY A N 1
ATOM 1001 C CA . GLY A 1 127 ? 19.710 2.178 -0.051 1.00 81.69 127 GLY A CA 1
ATOM 1002 C C . GLY A 1 127 ? 18.551 3.168 -0.195 1.00 81.69 127 GLY A C 1
ATOM 1003 O O . GLY A 1 127 ? 18.424 4.071 0.635 1.00 81.69 127 GLY A O 1
ATOM 1004 N N . GLU A 1 128 ? 17.688 2.960 -1.194 1.00 89.38 128 GLU A N 1
ATOM 1005 C CA . GLU A 1 128 ? 16.464 3.732 -1.377 1.00 89.38 128 GLU A CA 1
ATOM 1006 C C . GLU A 1 128 ? 15.577 3.659 -0.142 1.00 89.38 128 GLU A C 1
ATOM 1008 O O . GLU A 1 128 ? 15.285 2.574 0.376 1.00 89.38 128 GLU A O 1
ATOM 1013 N N . HIS A 1 129 ? 15.133 4.818 0.328 1.00 92.12 129 HIS A N 1
ATOM 1014 C CA . HIS A 1 129 ? 14.238 4.909 1.463 1.00 92.12 129 HIS A CA 1
ATOM 1015 C C . HIS A 1 129 ? 13.331 6.130 1.359 1.00 92.12 129 HIS A C 1
ATOM 1017 O O . HIS A 1 129 ? 13.706 7.168 0.828 1.00 92.12 129 HIS A O 1
ATOM 1023 N N . ASP A 1 130 ? 12.126 5.990 1.892 1.00 93.69 130 ASP A N 1
ATOM 1024 C CA . ASP A 1 130 ? 11.109 7.030 1.887 1.00 93.69 130 ASP A CA 1
ATOM 1025 C C . ASP A 1 130 ? 10.3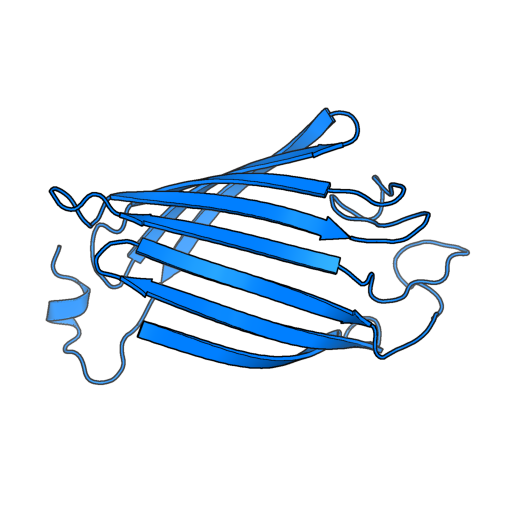52 6.990 3.219 1.00 93.69 130 ASP A C 1
ATOM 1027 O O . ASP A 1 130 ? 9.983 5.914 3.705 1.00 93.69 130 ASP A O 1
ATOM 1031 N N . THR A 1 131 ? 10.153 8.160 3.820 1.00 96.25 131 THR A N 1
ATOM 1032 C CA . THR A 1 131 ? 9.421 8.332 5.076 1.00 96.25 131 THR A CA 1
ATOM 1033 C C . THR A 1 131 ? 8.118 9.058 4.782 1.00 96.25 131 THR A C 1
ATOM 1035 O O . THR A 1 131 ? 8.119 10.192 4.306 1.00 96.25 131 THR A O 1
ATOM 1038 N N . ARG A 1 132 ? 6.989 8.426 5.108 1.00 97.44 132 ARG A N 1
ATOM 1039 C CA . ARG A 1 132 ? 5.652 8.949 4.812 1.00 97.44 132 ARG A CA 1
ATOM 1040 C C . ARG A 1 132 ? 4.857 9.170 6.084 1.00 97.44 132 ARG A C 1
ATOM 1042 O O . ARG A 1 132 ? 4.743 8.274 6.916 1.00 97.44 132 ARG A O 1
ATOM 1049 N N . PHE A 1 133 ? 4.246 10.344 6.181 1.00 97.94 133 PHE A N 1
ATOM 1050 C CA . PHE A 1 133 ? 3.241 10.660 7.191 1.00 97.94 133 PHE A CA 1
ATOM 1051 C C . PHE A 1 133 ? 1.880 10.781 6.511 1.00 97.94 133 PHE A C 1
ATOM 1053 O O . PHE A 1 133 ? 1.771 11.397 5.451 1.00 97.94 133 PHE A O 1
ATOM 1060 N N . GLY A 1 134 ? 0.852 10.178 7.102 1.00 97.69 134 GLY A N 1
ATOM 1061 C CA . GLY A 1 134 ? -0.491 10.122 6.534 1.00 97.69 134 GLY A CA 1
ATOM 1062 C C . GLY A 1 134 ? -1.566 10.534 7.531 1.00 97.69 134 GLY A C 1
ATOM 1063 O O . GLY A 1 134 ? -1.452 10.278 8.730 1.00 97.69 134 GLY A O 1
ATOM 1064 N N . ALA A 1 135 ? -2.626 11.148 7.013 1.00 98.00 135 ALA A N 1
ATOM 1065 C CA . ALA A 1 135 ? -3.877 11.374 7.723 1.00 98.00 135 ALA A CA 1
ATOM 1066 C C . ALA A 1 135 ? -5.030 10.929 6.816 1.00 98.00 135 ALA A C 1
ATOM 1068 O O . ALA A 1 135 ? -5.164 11.414 5.693 1.00 98.00 135 ALA A O 1
ATOM 1069 N N . GLU A 1 136 ? -5.839 9.990 7.293 1.00 97.88 136 GLU A N 1
ATOM 1070 C CA . GLU A 1 136 ? -6.967 9.410 6.567 1.00 97.88 136 GLU A CA 1
ATOM 1071 C C . GLU A 1 136 ? -8.270 9.734 7.301 1.00 97.88 136 GLU A C 1
ATOM 1073 O O . GLU A 1 136 ? -8.373 9.523 8.512 1.00 97.88 136 GLU A O 1
ATOM 1078 N N . ALA A 1 137 ? -9.260 10.232 6.555 1.00 97.25 137 ALA A N 1
ATOM 1079 C CA . ALA A 1 137 ? -10.616 10.450 7.040 1.00 97.25 137 ALA A CA 1
ATOM 1080 C C . ALA A 1 137 ? -11.557 9.378 6.462 1.00 97.25 137 ALA A C 1
ATOM 1082 O O . ALA A 1 137 ? -11.782 9.339 5.253 1.00 97.25 137 ALA A O 1
ATOM 1083 N N . SER A 1 138 ? -12.113 8.526 7.323 1.00 96.44 138 SER A N 1
ATOM 1084 C CA . SER A 1 138 ? -12.924 7.361 6.951 1.00 96.44 138 SER A CA 1
ATOM 1085 C C . SER A 1 138 ? -14.373 7.518 7.422 1.00 96.44 138 SER A C 1
ATOM 1087 O O . SER A 1 138 ? -14.677 7.333 8.597 1.00 96.44 138 SER A O 1
ATOM 1089 N N . TYR A 1 139 ? -15.290 7.851 6.505 1.0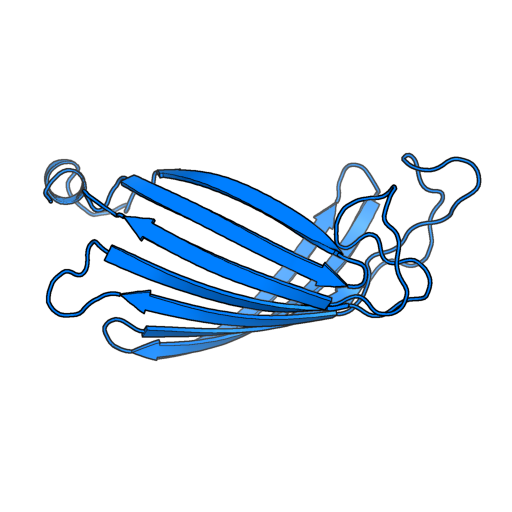0 95.88 139 TYR A N 1
ATOM 1090 C CA . TYR A 1 139 ? -16.715 8.030 6.814 1.00 95.88 139 TYR A CA 1
ATOM 1091 C C . TYR A 1 139 ? -17.530 6.764 6.517 1.00 95.88 139 TYR A C 1
ATOM 1093 O O . TYR A 1 139 ? -17.618 6.317 5.372 1.00 95.88 139 TYR A O 1
ATOM 1101 N N . ARG A 1 140 ? -18.171 6.200 7.543 1.00 96.00 140 ARG A N 1
ATOM 1102 C CA . ARG A 1 140 ? -19.049 5.027 7.431 1.00 96.00 140 ARG A CA 1
ATOM 1103 C C . ARG A 1 140 ? -20.497 5.468 7.242 1.00 96.00 140 ARG A C 1
ATOM 1105 O O . ARG A 1 140 ? -21.147 5.946 8.172 1.00 96.00 140 ARG A O 1
ATOM 1112 N N . ILE A 1 141 ? -21.009 5.294 6.025 1.00 95.75 141 ILE A N 1
ATOM 1113 C CA . ILE A 1 141 ? -22.416 5.557 5.703 1.00 95.75 141 ILE A CA 1
ATOM 1114 C C . ILE A 1 141 ? -23.295 4.567 6.478 1.00 95.75 141 ILE A C 1
ATOM 1116 O O . ILE A 1 141 ? -23.080 3.360 6.411 1.00 95.75 141 ILE A O 1
ATOM 1120 N N . GLY A 1 142 ? -24.295 5.086 7.191 1.00 95.38 142 GLY A N 1
ATOM 1121 C CA . GLY A 1 142 ? -25.218 4.300 8.018 1.00 95.38 142 GLY A CA 1
ATOM 1122 C C . GLY A 1 142 ? -24.955 4.412 9.521 1.00 95.38 142 GLY A C 1
ATOM 1123 O O . GLY A 1 142 ? -25.888 4.252 10.304 1.00 95.38 142 GLY A O 1
ATOM 1124 N N . ASP A 1 143 ? -23.740 4.785 9.926 1.00 95.25 143 ASP A N 1
ATOM 1125 C CA . ASP A 1 143 ? -23.419 5.085 11.321 1.00 95.25 143 ASP A CA 1
ATOM 1126 C C . ASP A 1 143 ? -23.773 6.534 11.673 1.00 95.25 143 ASP A C 1
ATOM 1128 O O . ASP A 1 143 ? -23.666 7.449 10.852 1.00 95.25 143 ASP A O 1
ATOM 1132 N N . SER A 1 144 ? -24.106 6.784 12.942 1.00 95.38 144 SER A N 1
ATOM 1133 C CA . SER A 1 144 ? -24.234 8.157 13.434 1.00 95.38 144 SER A CA 1
ATOM 1134 C C . SER A 1 144 ? -22.889 8.891 13.364 1.00 95.38 144 SER A C 1
ATOM 1136 O O . SER A 1 144 ? -21.836 8.295 13.588 1.00 95.38 144 SER A O 1
ATOM 1138 N N . LEU A 1 145 ? -22.900 10.205 13.122 1.00 93.69 145 LEU A N 1
ATOM 1139 C CA . LEU A 1 145 ? -21.666 10.998 13.189 1.00 93.69 145 LEU A CA 1
ATOM 1140 C C . LEU A 1 145 ? -21.020 10.906 14.581 1.00 93.69 145 LEU A C 1
ATOM 1142 O O . LEU A 1 145 ? -19.802 10.818 14.699 1.00 93.69 145 LEU A O 1
ATOM 1146 N N . ARG A 1 146 ? -21.845 10.870 15.636 1.00 95.44 146 ARG A N 1
ATOM 1147 C CA . ARG A 1 146 ? -21.381 10.769 17.023 1.00 95.44 146 ARG A CA 1
ATOM 1148 C C . ARG A 1 146 ? -20.545 9.512 17.258 1.00 95.44 146 ARG A C 1
ATOM 1150 O O . ARG A 1 146 ? -19.466 9.630 17.811 1.00 95.44 146 ARG A O 1
ATOM 1157 N N . SER A 1 147 ? -21.000 8.345 16.801 1.00 94.44 147 SER A N 1
ATOM 1158 C CA . SER A 1 147 ? -20.261 7.081 16.963 1.00 94.44 147 SER A CA 1
ATOM 1159 C C . SER A 1 147 ? -18.966 7.018 16.151 1.00 94.44 147 SER A C 1
ATOM 1161 O O . SER A 1 147 ? -18.124 6.172 16.416 1.00 94.44 147 SER A O 1
ATOM 1163 N N . GLN A 1 148 ? -18.805 7.879 15.145 1.00 94.94 148 GLN A N 1
ATOM 1164 C CA . GLN A 1 148 ? -17.580 7.959 14.344 1.00 94.94 148 GLN A CA 1
ATOM 1165 C C . GLN A 1 148 ? -16.553 8.940 14.933 1.00 94.94 148 GLN A C 1
ATOM 1167 O O . GLN A 1 148 ? -15.378 8.882 14.578 1.00 94.94 148 GLN A O 1
ATOM 1172 N N . LEU A 1 149 ? -16.989 9.817 15.841 1.00 95.19 149 LEU A N 1
ATOM 1173 C CA . LEU A 1 149 ? -16.164 10.774 16.583 1.00 95.19 149 LEU A CA 1
ATOM 1174 C C . LEU A 1 149 ? -15.919 10.342 18.040 1.00 95.19 149 LEU A C 1
ATOM 1176 O O . LEU A 1 149 ? -15.339 11.108 18.807 1.00 95.19 149 LEU A O 1
ATOM 1180 N N . ASP A 1 150 ? -16.391 9.155 18.421 1.00 92.56 150 ASP A N 1
ATOM 1181 C CA . ASP A 1 150 ? -16.223 8.583 19.757 1.00 92.56 150 ASP A CA 1
ATOM 1182 C C . ASP A 1 150 ? -14.957 7.701 19.788 1.00 92.56 150 ASP A C 1
ATOM 1184 O O . ASP A 1 150 ? -14.825 6.860 18.892 1.00 92.56 150 ASP A O 1
ATOM 1188 N N . PRO A 1 151 ? -14.015 7.908 20.728 1.00 87.75 151 PRO A N 1
ATOM 1189 C CA . PRO A 1 151 ? -12.763 7.148 20.811 1.00 87.75 151 PRO A CA 1
ATOM 1190 C C . PRO A 1 151 ? -12.892 5.649 21.115 1.00 87.75 151 PRO A C 1
ATOM 1192 O O . PRO A 1 151 ? -13.713 5.271 21.978 1.00 87.75 151 PRO A O 1
#

InterPro domains:
  IPR003535 Intimin/invasin bacterial adhesion mediator protein [PR01369] (24-39)
  IPR003535 Intimin/invasin bacterial adhesion mediator protein [PR01369] (52-71)
  IPR003535 Intimin/invasin bacterial adhesion mediator protein [PR01369] (120-139)
  IPR024519 Inverse autotransporter, beta-domain [PF11924] (1-151)
  IPR038177 Inverse autotransporter, beta-domain superfamily [G3DSA:2.40.160.160] (1-151)
  IPR051715 Intimin/Invasin domain-containing protein [PTHR39576] (1-151)

Sequence (151 aa):
MLGANIFLDYDLSRDHARAGFGGEYWRDFLKLSANAYVGLTGWKTSPDVEDYEERPASGWDLRAEGYLPSYPQLGAKMVYEQYYGNEVGLFGKDERQKNPHALTAGVSWTPVPLLKLSAEQRAGKAGEHDTRFGAEASYRIGDSLRSQLDP

Organism: Salmonella typhimurium (NCBI:txid90371)

Secondary structure (DSSP, 8-state):
-EEEEEEEEEETTTTEEEEEEEEEEEETTEEEEEEEEEE-S--EE-SSSTT-EE-PPEEEEEEEEEEETTEEEEEEEEEEEEEESSSB-SS-SSS-BSS-EEEEEEEEEEEETTEEEEEEEEEEGGG-EEEEEEEEE---TTS-HHHHS--

Foldseek 3Di:
DKDKDKDWDADPVQRWIKIKIKIWDDDVQKIKMKMWIGTPDDWDDDPVDPPDTDYDWTWMKIKMKGADPVGRQKIKIKMKIWTADAFCQPVHNVPTHHGKMKIKIKMWGRQFQQKIWMWMWIAIPPGDIDIDIDIGGDDDPPDDPVNRRHD

Radius of gyration: 18.1 Å; chains: 1; bounding box: 46×27×50 Å

=== Feature glossary ===
The record interleaves many kinds of information about one protein. Here is each kind framed as the question it answers.

Q: Are the domains correctly placed relative to each other?
A: Predicted aligned error is AlphaFold's pairwise confidence. Unlike pLDDT (per-residue), PAE is per-residue-pair and captures whether two parts of the structure are correctly placed relative to each other. Units are ångströms of expected positional error.

Q: Which residues are in helices, strands, or loops?
A: Eight-state secondary structure (DSSP): H is the canonical α-helix, G the tighter 3₁₀-helix, I the wider π-helix; E/B are β-structure, T and S are turns and bends, and '-' is everything else. DSSP derives these from the pattern of main-chain N–H···O=C hydrogen bonds, not from the sequence.

Q: What if only a Cα trace is available?
A: P-SEA three-state annotation labels each residue as helix, strand, or coil based purely on the geometry of the Cα trace. It serves as a fallback when the full backbone (and thus DSSP) is unavailable.

Q: What are the backbone torsion angles?
A: φ (phi) and ψ (psi) are the two rotatable backbone dihedrals per residue: φ is the C(i-1)–N–Cα–C torsion, ψ is the N–Cα–C–N(i+1) torsion, both in degrees on (−180°, 180°]. α-helical residues cluster near (−60°, −45°); β-strand residues near (−120°, +130°). A Ramachandran plot is simply a scatter of (φ, ψ) for every residue.

Q: What known structures does this most resemble?
A: Structural nearest neighbors (via Foldseek easy-search vs the PDB). Reported per hit: target PDB id, 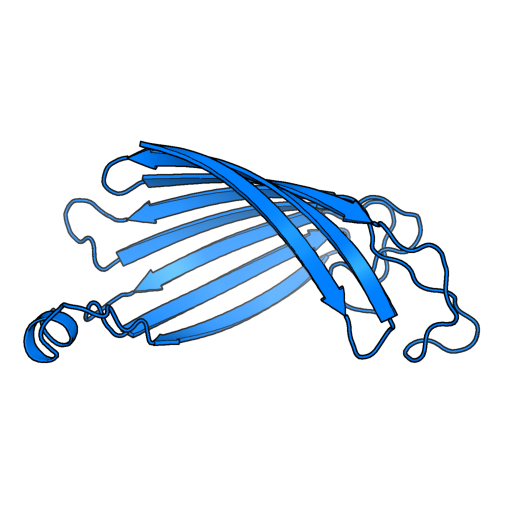E-value, and alignment TM-score. A TM-score above ~0.5 is the conventional threshold for 'same fold'.

Q: What family and function is it annotated with?
A: Database cross-references. InterPro integrates a dozen domain/family signature databases into unified entries with residue-range hits. GO terms attach function/process/location labels with evidence codes. CATH codes position the fold in a four-level structural taxonomy. Organism is the NCBI-taxonomy species name.

Q: Which residues are buried vs exposed?
A: Solvent accessibility: the surface area of each residue that a 1.4 Å water probe can touch, in Å². When only backbone atoms are present the absolute values are lower than full-atom SASA (side chains contribute most of the area) and are flagged as backbone-only.

Q: What do the diagnostic plots show?
A: Three diagnostic plots accompany the record. The Cα contact map visualizes the tertiary structure as a 2D adjacency matrix (8 Å cutoff, sequence-local contacts suppressed). The Ramachandran plot shows the distribution of backbone (φ, ψ) torsions, with points in the α and β basins reflecting secondary structure content. The PAE plot shows AlphaFold's inter-residue confidence as a color matrix.

Q: What is the amino-acid chain?
A: The amino-acid sequence is the protein's primary structure: the linear order of residues from the N-terminus to the C-terminus, written in one-letter code. Everything else here — the 3D coordinates, the secondary structure, the domain annotations — is ultimately a consequence of this string.

Q: What do the rendered images show?
A: The six renders are orthographic views along the three Cartesian axes in both directions. Representation (cartoon, sticks, or surface) and color scheme (sequence-rainbow or by-chain) vary across proteins so the training set covers all the common visualization conventions.

Q: Where is each backbone atom in 3D?
A: The mmCIF table is the protein's shape written out atom by atom. For each backbone N, Cα, C, and carbonyl O, it records an (x, y, z) coordinate triple in Å plus the residue type, chain letter, and residue number.

Q: How mobile is each atom in the crystal?
A: For experimental (PDB) structures, the B-factor (temperature factor) quantifies the positional spread of each atom in the crystal — a combination of thermal vibration and static disorder — in units of Å². High B-factors mark flexible loops or poorly resolved regions; low B-factors mark the rigid, well-ordered core.

Q: How big and how compact is the whole molecule?
A: Three whole-structure scalars: the radius of gyration (RMS distance of Cα from centroid, in Å), the count of Cα–Cα contacts (pairs closer than 8 Å and separated by more than four residues in sequence — i.e. tertiary, not local, contacts), and the bounding-box dimensions. Together they distinguish compact globular folds from extended fibres or disordered chains.

Q: What does the local fold look like, residue by residue?
A: A 3Di character summarizes, for each residue, the relative orientation of the Cα frame of its nearest spatial neighbor. Because it encodes fold topology rather than chemistry, 3Di alignments detect remote structural similarity that sequence alignment misses.

Q: How confident is the AlphaFold model at each residue?
A: For AlphaFold models, the B-factor field carries pLDDT — the model's own estimate of local accuracy on a 0–100 scale. Regions with pLDDT<50 should be treated as essentially unmodeled; they often correspond to intrinsically disordered segments.